Protein AF-B2RKP8-F1 (afdb_monomer_lite)

InterPro domains:
  IPR004221 Restriction endonuclease, type II, EcoRI [PF02963] (17-103)
  IPR011335 Restriction endonuclease type II-like [SSF52980] (17-103)
  IPR011336 Restriction endonuclease, type II, EcoRI/MunI [G3DSA:3.40.580.10] (2-105)

Secondary structure (DSSP, 8-state):
--HHHHHHHHHHHHHHTTGGGGTS-HHHHHHHHHHHHHHHHHHHHHHHH-TTS-EEEES-EEHHHHHHHHHHH-TTSS---SSTT-EE--TT-EEEEB-TTS-B-

Structure (mmCIF, N/CA/C/O backbone):
data_AF-B2RKP8-F1
#
_entry.id   AF-B2RKP8-F1
#
loop_
_atom_site.group_PDB
_atom_site.id
_atom_site.type_symbol
_atom_site.label_atom_id
_atom_site.label_alt_id
_atom_site.label_comp_id
_atom_site.label_asym_id
_atom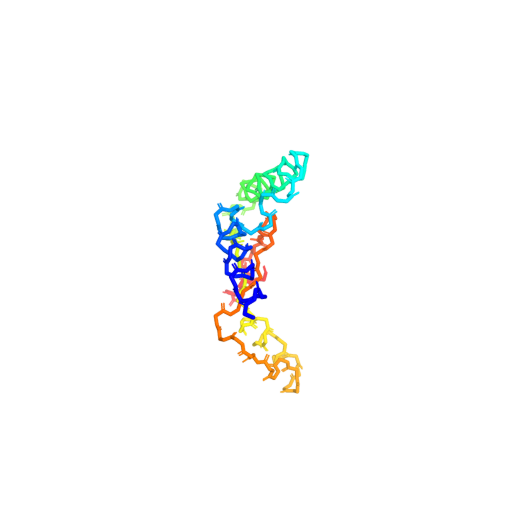_site.label_entity_id
_atom_site.label_seq_id
_atom_site.pdbx_PDB_ins_code
_atom_site.Cartn_x
_atom_site.Cartn_y
_atom_site.Cartn_z
_atom_site.occupancy
_atom_site.B_iso_or_equiv
_atom_site.auth_seq_id
_atom_site.auth_comp_id
_atom_site.auth_asym_id
_atom_site.auth_atom_id
_atom_site.pdbx_PDB_model_num
ATOM 1 N N . MET A 1 1 ? 34.522 16.599 -25.686 1.00 49.25 1 MET A N 1
ATOM 2 C CA . MET A 1 1 ? 34.584 16.379 -24.220 1.00 49.25 1 MET A CA 1
ATOM 3 C C . MET A 1 1 ? 33.518 17.151 -23.414 1.00 49.25 1 MET A C 1
ATOM 5 O O . MET A 1 1 ? 33.403 16.892 -22.227 1.00 49.25 1 MET A O 1
ATOM 9 N N . SER A 1 2 ? 32.661 18.002 -24.008 1.00 53.72 2 SER A N 1
ATOM 10 C CA . SER A 1 2 ? 31.701 18.833 -23.239 1.00 53.72 2 SER A CA 1
ATOM 11 C C . SER A 1 2 ? 30.392 18.165 -22.786 1.00 53.72 2 SER A C 1
ATOM 13 O O . SER A 1 2 ? 29.756 18.666 -21.867 1.00 53.72 2 SER A O 1
ATOM 15 N N . LYS A 1 3 ? 29.973 17.032 -23.374 1.00 55.84 3 LYS A N 1
ATOM 16 C CA . LYS A 1 3 ? 28.680 16.396 -23.029 1.00 55.84 3 LYS A CA 1
ATOM 17 C C . LYS A 1 3 ? 28.663 15.727 -21.643 1.00 55.84 3 LYS A C 1
ATOM 19 O O . LYS A 1 3 ? 27.636 15.742 -20.978 1.00 55.84 3 LYS A O 1
ATOM 24 N N . LYS A 1 4 ? 29.795 15.177 -21.180 1.00 56.81 4 LYS A N 1
ATOM 25 C CA . LYS A 1 4 ? 29.861 14.345 -19.958 1.00 56.81 4 LYS A CA 1
ATOM 26 C C . LYS A 1 4 ? 29.683 15.150 -18.660 1.00 56.81 4 LYS A C 1
ATOM 28 O O . LYS A 1 4 ? 29.045 14.676 -17.727 1.00 56.81 4 LYS A O 1
ATOM 33 N N . ASN A 1 5 ? 30.175 16.390 -18.624 1.00 61.91 5 ASN A N 1
ATOM 34 C CA . ASN A 1 5 ? 30.060 17.255 -17.443 1.00 61.91 5 ASN A CA 1
ATOM 35 C C . ASN A 1 5 ? 28.655 17.850 -17.269 1.00 61.91 5 ASN A C 1
ATOM 37 O O . ASN A 1 5 ? 28.245 18.131 -16.145 1.00 61.91 5 ASN A O 1
ATOM 41 N N . GLN A 1 6 ? 27.899 18.011 -18.359 1.00 64.19 6 GLN A N 1
ATOM 42 C CA . GLN A 1 6 ? 26.531 18.524 -18.299 1.00 64.19 6 GLN A CA 1
ATOM 43 C C . GLN A 1 6 ? 25.577 17.493 -17.685 1.00 64.19 6 GLN A C 1
ATOM 45 O O . GLN A 1 6 ? 24.803 17.839 -16.797 1.00 64.19 6 GLN A O 1
ATOM 50 N N . SER A 1 7 ? 25.689 16.223 -18.091 1.00 73.75 7 SER A N 1
ATOM 51 C CA . SER A 1 7 ? 24.881 15.125 -17.544 1.00 73.75 7 SER A CA 1
ATOM 52 C C . SER A 1 7 ? 25.116 14.919 -16.046 1.00 73.75 7 SER A C 1
ATOM 54 O O . SER A 1 7 ? 24.157 14.756 -15.295 1.00 73.75 7 SER A O 1
ATOM 56 N N . ASN A 1 8 ? 26.373 14.993 -15.593 1.00 78.38 8 ASN A N 1
ATOM 57 C CA . ASN A 1 8 ? 26.696 14.876 -14.169 1.00 78.38 8 ASN A CA 1
ATOM 58 C C . ASN A 1 8 ? 26.103 16.036 -13.359 1.00 78.38 8 ASN A C 1
ATOM 60 O O . ASN A 1 8 ? 25.482 15.794 -12.330 1.00 78.38 8 ASN A O 1
ATOM 64 N N . ARG A 1 9 ? 26.214 17.280 -13.850 1.00 79.00 9 ARG A N 1
ATOM 65 C CA . ARG A 1 9 ? 25.636 18.456 -13.180 1.00 79.00 9 ARG A CA 1
ATOM 66 C C . ARG A 1 9 ? 24.111 18.378 -13.075 1.00 79.00 9 ARG A C 1
ATOM 68 O O . ARG A 1 9 ? 23.574 18.631 -12.005 1.00 79.00 9 ARG A O 1
ATOM 75 N N . LEU A 1 10 ? 23.432 17.995 -14.159 1.00 73.56 10 LEU A N 1
ATOM 76 C CA . LEU A 1 10 ? 21.976 17.800 -14.179 1.00 73.56 10 LEU A CA 1
ATOM 77 C C . LEU A 1 10 ? 21.544 16.707 -13.194 1.00 73.56 10 LEU A C 1
ATOM 79 O O . LEU A 1 10 ? 20.610 16.905 -12.428 1.00 73.56 10 LEU A O 1
ATOM 83 N N . THR A 1 11 ? 22.268 15.587 -13.153 1.00 74.94 11 THR A N 1
ATOM 84 C CA . THR A 1 11 ? 21.971 14.484 -12.225 1.00 74.94 11 THR A CA 1
ATOM 85 C C . THR A 1 11 ? 22.137 14.910 -10.765 1.00 74.94 11 THR A C 1
ATOM 87 O O . THR A 1 11 ? 21.314 14.546 -9.928 1.00 74.94 11 THR A O 1
ATOM 90 N N . THR A 1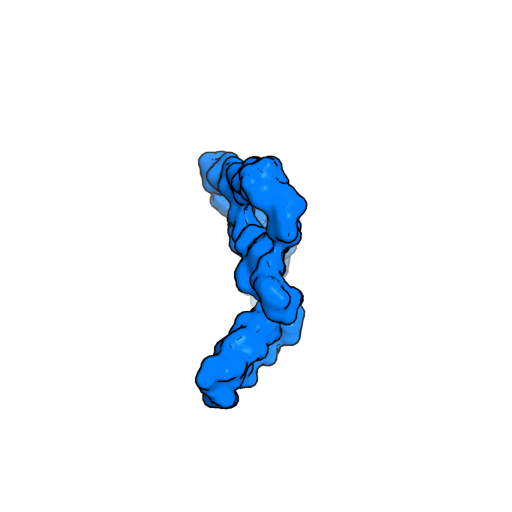 12 ? 23.174 15.690 -10.444 1.00 77.12 12 THR A N 1
ATOM 91 C CA . THR A 1 12 ? 23.378 16.226 -9.089 1.00 77.12 12 THR A CA 1
ATOM 92 C C . THR A 1 12 ? 22.259 17.191 -8.699 1.00 77.12 12 THR A C 1
ATOM 94 O O . THR A 1 12 ? 21.651 16.999 -7.651 1.00 77.12 12 THR A O 1
ATOM 97 N N . GLN A 1 13 ? 21.900 18.138 -9.573 1.00 70.62 13 GLN A N 1
ATOM 98 C CA . GLN A 1 13 ? 20.790 19.074 -9.340 1.00 70.62 13 GLN A CA 1
ATOM 99 C C . GLN A 1 13 ? 19.444 18.355 -9.166 1.00 70.62 13 GLN A C 1
ATOM 101 O O . GLN A 1 13 ? 18.619 18.737 -8.336 1.00 70.62 13 GLN A O 1
ATOM 106 N N . GLN A 1 14 ? 19.216 17.280 -9.920 1.00 66.00 14 GLN A N 1
ATOM 107 C CA . GLN A 1 14 ? 17.978 16.509 -9.835 1.00 66.00 14 GLN A CA 1
ATOM 108 C C . GLN A 1 14 ? 17.900 15.660 -8.559 1.00 66.00 14 GLN A C 1
ATOM 110 O O . GLN A 1 14 ? 16.823 15.458 -8.007 1.00 66.00 14 GLN A O 1
ATOM 115 N N . LYS A 1 15 ? 19.043 15.204 -8.036 1.00 69.81 15 LYS A N 1
ATOM 116 C CA . LYS A 1 15 ? 19.119 14.561 -6.716 1.00 69.81 15 LYS A CA 1
ATOM 117 C C . LYS A 1 15 ? 18.933 15.570 -5.579 1.00 69.81 15 LYS A C 1
ATOM 119 O O . LYS A 1 15 ? 18.215 15.269 -4.631 1.00 69.81 15 LYS A O 1
ATOM 124 N N . GLU A 1 16 ? 19.525 16.760 -5.688 1.00 67.31 16 GLU A N 1
ATOM 125 C CA . GLU A 1 16 ? 19.369 17.858 -4.717 1.00 67.31 16 GLU A CA 1
ATOM 126 C C . GLU A 1 16 ? 17.919 18.355 -4.629 1.00 67.31 16 GLU A C 1
ATOM 128 O O . GLU A 1 16 ? 17.404 18.577 -3.537 1.00 67.31 16 GLU A O 1
ATOM 133 N N . SER A 1 17 ? 17.220 18.433 -5.763 1.00 61.84 17 SER A N 1
ATOM 134 C CA . SER A 1 17 ? 15.788 18.770 -5.834 1.00 61.84 17 SER A CA 1
ATOM 135 C C . SER A 1 17 ? 14.849 17.634 -5.396 1.00 61.84 17 SER A C 1
ATOM 137 O O . SER A 1 17 ? 13.633 17.740 -5.561 1.00 61.84 17 SER A O 1
ATOM 139 N N . LYS A 1 18 ? 15.392 16.552 -4.814 1.00 61.66 18 LYS A N 1
ATOM 140 C CA . LYS A 1 18 ? 14.655 15.339 -4.415 1.00 61.66 18 LYS A CA 1
ATOM 141 C C . LYS A 1 18 ? 13.820 14.756 -5.567 1.00 61.66 18 LYS A C 1
ATOM 143 O O . LYS A 1 18 ? 12.708 14.271 -5.374 1.00 61.66 18 LYS A O 1
ATOM 148 N N . GLY A 1 19 ? 14.361 14.798 -6.782 1.00 66.06 19 GLY A N 1
ATOM 149 C CA . GLY A 1 19 ? 13.722 14.267 -7.979 1.00 66.06 19 GLY A CA 1
ATOM 150 C C . GLY A 1 19 ? 12.523 15.103 -8.419 1.00 66.06 19 GLY A C 1
ATOM 151 O O . GLY A 1 19 ? 12.658 16.269 -8.775 1.00 66.06 19 GLY A O 1
ATOM 152 N N . VAL A 1 20 ? 11.345 14.485 -8.439 1.00 57.41 20 VAL A N 1
ATOM 153 C CA . VAL A 1 20 ? 10.102 15.105 -8.924 1.00 57.41 20 VAL A CA 1
ATOM 154 C C . VAL A 1 20 ? 9.562 16.182 -7.980 1.00 57.41 20 VAL A C 1
ATOM 156 O O . VAL A 1 20 ? 8.891 17.107 -8.428 1.00 57.41 20 VAL A O 1
ATOM 159 N N . VAL A 1 21 ? 9.926 16.131 -6.694 1.00 55.66 21 VAL A N 1
ATOM 160 C CA . VAL A 1 21 ? 9.448 17.063 -5.657 1.00 55.66 21 VAL A CA 1
ATOM 161 C C . VAL A 1 21 ? 9.837 18.516 -5.962 1.00 55.66 21 VAL A C 1
ATOM 163 O O . VAL A 1 21 ? 9.091 19.439 -5.642 1.00 55.66 21 VAL A O 1
ATOM 166 N N . GLY A 1 22 ? 10.977 18.753 -6.614 1.00 54.44 22 GLY A N 1
ATOM 167 C CA . GLY A 1 22 ? 11.382 20.092 -7.058 1.00 54.44 22 GLY A CA 1
ATOM 168 C C . GLY A 1 22 ? 10.746 20.563 -8.370 1.00 54.44 22 GLY A C 1
ATOM 169 O O . GLY A 1 22 ? 10.882 21.737 -8.701 1.00 54.44 22 GLY A O 1
ATOM 170 N N . ILE A 1 23 ? 10.074 19.674 -9.109 1.00 62.50 23 ILE A N 1
ATOM 171 C CA . ILE A 1 23 ? 9.403 19.972 -10.387 1.00 62.50 23 ILE A CA 1
ATOM 172 C C . ILE A 1 23 ? 7.929 20.322 -10.152 1.00 62.50 23 ILE A C 1
ATOM 174 O O . ILE A 1 23 ? 7.365 21.143 -10.873 1.00 62.50 23 ILE A O 1
ATOM 178 N N . PHE A 1 24 ? 7.309 19.722 -9.135 1.00 63.09 24 PHE A N 1
ATOM 179 C CA . PHE A 1 24 ? 5.923 19.995 -8.785 1.00 63.09 24 PHE A CA 1
ATOM 180 C C . PHE A 1 24 ? 5.725 21.441 -8.316 1.00 63.09 24 PHE A C 1
ATOM 182 O O . PHE A 1 24 ? 6.422 21.931 -7.419 1.00 63.09 24 PHE A O 1
ATOM 189 N N . GLY A 1 25 ? 4.736 22.103 -8.922 1.00 71.69 25 GLY A N 1
ATOM 190 C CA . GLY A 1 25 ? 4.207 23.372 -8.436 1.00 71.69 25 GLY A CA 1
ATOM 191 C C . GLY A 1 25 ? 3.613 23.223 -7.035 1.00 71.69 25 GLY A C 1
ATOM 192 O O . GLY A 1 25 ? 3.328 22.118 -6.573 1.00 71.69 25 GLY A O 1
ATOM 193 N N . GLU A 1 26 ? 3.438 24.344 -6.348 1.00 71.31 26 GLU A N 1
ATOM 194 C CA . GLU A 1 26 ? 2.973 24.384 -4.957 1.00 71.31 26 GLU A CA 1
ATOM 195 C C . GLU A 1 26 ? 1.608 23.702 -4.771 1.00 71.31 26 GLU A C 1
ATOM 197 O O . GLU A 1 26 ? 1.426 22.943 -3.826 1.00 71.31 26 GLU A O 1
ATOM 202 N N . GLU A 1 27 ? 0.707 23.838 -5.747 1.00 66.62 27 GLU A N 1
ATOM 203 C CA . GLU A 1 27 ? -0.595 23.157 -5.762 1.00 66.62 27 GLU A CA 1
ATOM 204 C C . GLU A 1 27 ? -0.481 21.627 -5.772 1.00 66.62 27 GLU A C 1
ATOM 206 O O . GLU A 1 27 ? -1.213 20.952 -5.055 1.00 66.62 27 GLU A O 1
ATOM 211 N N . ALA A 1 28 ? 0.459 21.062 -6.535 1.00 65.69 28 ALA A N 1
ATOM 212 C CA . ALA A 1 28 ? 0.644 19.612 -6.595 1.00 65.69 28 ALA A CA 1
ATOM 213 C C . ALA A 1 28 ? 1.250 19.058 -5.297 1.00 65.69 28 ALA A C 1
ATOM 215 O O . ALA A 1 28 ? 0.915 17.951 -4.890 1.00 65.69 28 ALA A O 1
ATOM 216 N N . LYS A 1 29 ? 2.087 19.846 -4.609 1.00 65.31 29 LYS A N 1
ATOM 217 C CA . LYS A 1 29 ? 2.601 19.497 -3.274 1.00 65.31 29 LYS A CA 1
ATOM 218 C C . LYS A 1 29 ? 1.505 19.534 -2.216 1.00 65.31 29 LYS A C 1
ATOM 220 O O . LYS A 1 29 ? 1.459 18.659 -1.361 1.00 65.31 29 LYS A O 1
ATOM 225 N N . ILE A 1 30 ? 0.627 20.535 -2.281 1.00 67.00 30 ILE A N 1
ATOM 226 C CA . ILE A 1 30 ? -0.536 20.624 -1.394 1.00 67.00 30 ILE A CA 1
ATOM 227 C C . ILE A 1 30 ? -1.462 19.435 -1.646 1.00 67.00 30 ILE A C 1
ATOM 229 O O . ILE A 1 30 ? -1.869 18.789 -0.690 1.00 67.00 30 ILE A O 1
ATOM 233 N N . HIS A 1 31 ? -1.738 19.097 -2.909 1.00 67.12 31 HIS A N 1
ATOM 234 C CA . HIS A 1 31 ? -2.545 17.928 -3.250 1.00 67.12 31 HIS A CA 1
ATOM 235 C C . HIS A 1 31 ? -1.950 16.636 -2.660 1.00 67.12 31 HIS A C 1
ATOM 237 O O . HIS A 1 31 ? -2.657 15.915 -1.961 1.00 67.12 31 HIS A O 1
ATOM 243 N N . ASP A 1 32 ? -0.652 16.390 -2.859 1.00 61.16 32 ASP A N 1
ATOM 244 C CA . ASP A 1 32 ? 0.072 15.233 -2.303 1.00 61.16 32 ASP A CA 1
ATOM 245 C C . ASP A 1 32 ? -0.063 15.141 -0.769 1.00 61.16 32 ASP A C 1
ATOM 247 O O . ASP A 1 32 ? -0.451 14.104 -0.232 1.00 61.16 32 ASP A O 1
ATOM 251 N N . MET A 1 33 ? 0.131 16.261 -0.059 1.00 66.19 33 MET A N 1
ATOM 252 C CA . MET A 1 33 ? -0.061 16.324 1.397 1.00 66.19 33 MET A CA 1
ATOM 253 C C . MET A 1 33 ? -1.515 16.064 1.808 1.00 66.19 33 MET A C 1
ATOM 255 O O . MET A 1 33 ? -1.768 15.279 2.721 1.00 66.19 33 MET A O 1
ATOM 259 N N . THR A 1 34 ? -2.478 16.688 1.123 1.00 73.88 34 THR A N 1
ATOM 260 C CA . THR A 1 34 ? -3.897 16.571 1.485 1.00 73.88 34 THR A CA 1
ATOM 261 C C . THR A 1 34 ? -4.431 15.157 1.300 1.00 73.88 34 THR A C 1
ATOM 263 O O . THR A 1 34 ? -5.212 14.695 2.126 1.00 73.88 34 THR A O 1
ATOM 266 N N . VAL A 1 35 ? -4.007 14.436 0.259 1.00 77.62 35 VAL A N 1
ATOM 267 C CA . VAL A 1 35 ? -4.509 13.078 0.010 1.00 77.62 35 VAL A CA 1
ATOM 268 C C . VAL A 1 35 ? -3.960 12.091 1.045 1.00 77.62 35 VAL A C 1
ATOM 270 O O . VAL A 1 35 ? -4.725 11.273 1.551 1.00 77.62 35 VAL A O 1
ATOM 273 N N . GLY A 1 36 ? -2.683 12.195 1.429 1.00 76.88 36 GLY A N 1
ATOM 274 C CA . GLY A 1 36 ? -2.119 11.361 2.497 1.00 76.88 36 GLY A CA 1
ATOM 275 C C . GLY A 1 36 ? -2.784 11.599 3.859 1.00 76.88 36 GLY A C 1
ATOM 276 O O . GLY A 1 36 ? -3.116 10.644 4.566 1.00 76.88 36 GLY A O 1
ATOM 277 N N . GLU A 1 37 ? -3.041 12.861 4.217 1.00 80.12 37 GLU A N 1
ATOM 278 C CA . GLU A 1 37 ? -3.751 13.219 5.455 1.00 80.12 37 GLU A CA 1
ATOM 279 C C . GLU A 1 37 ? -5.197 12.698 5.466 1.00 80.12 37 GLU A C 1
ATOM 281 O O . GLU A 1 37 ? -5.659 12.168 6.479 1.00 80.12 37 GLU A O 1
ATOM 286 N N . VAL A 1 38 ? -5.897 12.780 4.330 1.00 83.69 38 VAL A N 1
ATOM 287 C CA . VAL A 1 38 ? -7.258 12.241 4.186 1.00 83.69 38 VAL A CA 1
ATOM 288 C C . VAL A 1 38 ? -7.273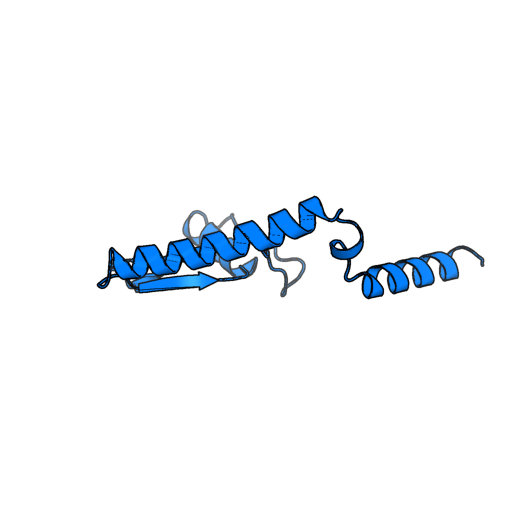 10.721 4.348 1.00 83.69 38 VAL A C 1
ATOM 290 O O . VAL A 1 38 ? -8.166 10.198 5.016 1.00 83.69 38 VAL A O 1
ATOM 293 N N . SER A 1 39 ? -6.284 10.005 3.808 1.00 84.31 39 SER A N 1
ATOM 294 C CA . SER A 1 39 ? -6.167 8.556 4.004 1.00 84.31 39 SER A CA 1
ATOM 295 C C . SER A 1 39 ? -5.964 8.178 5.470 1.00 84.31 39 SER A C 1
ATOM 297 O O . SER A 1 39 ? -6.579 7.224 5.945 1.00 84.31 39 SER A O 1
ATOM 299 N N . HIS A 1 40 ? -5.154 8.935 6.216 1.00 85.81 40 HIS A N 1
ATOM 300 C CA . HIS A 1 40 ? -4.994 8.719 7.656 1.00 85.81 40 HIS A CA 1
ATOM 301 C C . HIS A 1 40 ? -6.302 8.941 8.421 1.00 85.81 40 HIS A C 1
ATOM 303 O O . HIS A 1 40 ? -6.695 8.087 9.216 1.00 85.81 40 HIS A O 1
ATOM 309 N N . LEU A 1 41 ? -7.011 10.032 8.125 1.00 87.00 41 LEU A N 1
ATOM 310 C CA . LEU A 1 41 ? -8.302 10.324 8.746 1.00 87.00 41 LEU A CA 1
ATOM 311 C C . LEU A 1 41 ? -9.351 9.246 8.425 1.00 87.00 41 LEU A C 1
ATOM 313 O O . LEU A 1 41 ? -10.157 8.887 9.282 1.00 87.00 41 LEU A O 1
ATOM 317 N N . ALA A 1 42 ? -9.331 8.704 7.205 1.00 87.69 42 ALA A N 1
ATOM 318 C CA . ALA A 1 42 ? -10.207 7.605 6.817 1.00 87.69 42 ALA A CA 1
ATOM 319 C C . ALA A 1 42 ? -9.941 6.344 7.655 1.00 87.69 42 ALA A C 1
ATOM 321 O O . ALA A 1 42 ? -10.893 5.724 8.122 1.00 87.69 42 ALA A O 1
ATOM 322 N N . VAL A 1 43 ? -8.673 5.992 7.906 1.00 89.75 43 VAL A N 1
ATOM 323 C CA . VAL A 1 43 ? -8.316 4.850 8.770 1.00 89.75 43 VAL A CA 1
ATOM 324 C C . VAL A 1 43 ? -8.814 5.055 10.197 1.00 89.75 43 VAL A C 1
ATOM 326 O O . VAL A 1 43 ? -9.398 4.136 10.765 1.00 89.75 43 VAL A O 1
ATOM 329 N N . GLU A 1 44 ? -8.624 6.247 10.765 1.00 89.06 44 GLU A N 1
ATOM 330 C CA . GLU A 1 44 ? -9.111 6.561 12.114 1.00 89.06 44 GLU A CA 1
ATOM 331 C C . GLU A 1 44 ? -10.634 6.405 12.202 1.00 89.06 44 GLU A C 1
ATOM 333 O O . GLU A 1 44 ? -11.143 5.747 13.109 1.00 89.06 44 GLU A O 1
ATOM 338 N N . LYS A 1 45 ? -11.369 6.929 11.213 1.00 90.56 45 LYS A N 1
ATOM 339 C CA . LYS A 1 45 ? -12.830 6.792 11.158 1.00 90.56 45 LYS A CA 1
ATOM 340 C C . LYS A 1 45 ? -13.282 5.344 11.002 1.00 90.56 45 LYS A C 1
ATOM 342 O O . LYS A 1 45 ? -14.221 4.930 11.674 1.00 90.56 45 LYS A O 1
ATOM 347 N N . LEU A 1 46 ? -12.595 4.560 10.178 1.00 90.38 46 LEU A N 1
ATOM 348 C CA . LEU A 1 46 ? -12.888 3.137 10.008 1.00 90.38 46 LEU A CA 1
ATOM 349 C C . LEU A 1 46 ? -12.643 2.339 11.297 1.00 90.38 46 LEU A C 1
ATOM 351 O O . LEU A 1 46 ? -13.434 1.458 11.624 1.00 90.38 46 LEU A O 1
ATOM 355 N N . GLN A 1 47 ? -11.600 2.669 12.061 1.00 90.81 47 GLN A N 1
ATOM 356 C CA . GLN A 1 47 ? -11.327 2.046 13.361 1.00 90.81 47 GLN A CA 1
ATOM 357 C C . GLN A 1 47 ? -12.371 2.420 14.424 1.00 90.81 47 GLN A C 1
ATOM 359 O O . GLN A 1 47 ? -12.719 1.584 15.258 1.00 90.81 47 GLN A O 1
ATOM 364 N N . GLU A 1 48 ? -12.888 3.652 14.392 1.00 91.75 48 GLU A N 1
ATOM 365 C CA . GLU A 1 48 ? -13.994 4.082 15.259 1.00 91.75 48 GLU A CA 1
ATOM 366 C C . GLU A 1 48 ? -15.307 3.358 14.917 1.00 91.75 48 GLU A C 1
ATOM 368 O O . GLU A 1 48 ? -16.019 2.916 15.821 1.00 91.75 48 GLU A O 1
ATOM 373 N N . GLU A 1 49 ? -15.632 3.230 13.627 1.00 94.44 49 GLU A N 1
ATOM 374 C CA . GLU A 1 49 ? -16.877 2.603 13.164 1.00 94.44 49 GLU A CA 1
ATOM 375 C C . GLU A 1 49 ? -16.853 1.072 13.277 1.00 94.44 49 GLU A C 1
ATOM 377 O O . GLU A 1 49 ? -17.876 0.456 13.591 1.00 94.44 49 GLU A O 1
ATOM 382 N N . PHE A 1 50 ? -15.689 0.452 13.071 1.00 92.38 50 PHE A N 1
ATOM 383 C CA . PHE A 1 50 ? -15.516 -1.000 13.062 1.00 92.38 50 PHE A CA 1
ATOM 384 C C . PHE A 1 50 ? -14.401 -1.443 14.025 1.00 92.38 50 PHE A C 1
ATOM 386 O O . PHE A 1 50 ? -13.373 -1.963 13.590 1.00 92.38 50 PHE A O 1
ATOM 393 N N . PRO A 1 51 ? -14.606 -1.331 15.351 1.00 90.12 51 PRO A N 1
ATOM 394 C CA . PRO A 1 51 ? -13.565 -1.595 16.353 1.00 90.12 51 PRO A CA 1
ATOM 395 C C . PRO A 1 51 ? -13.123 -3.065 16.439 1.00 90.12 51 PRO A C 1
ATOM 397 O O . PRO A 1 51 ? -12.147 -3.381 17.113 1.00 90.12 51 PRO A O 1
ATOM 400 N N . LEU A 1 52 ? -13.863 -3.977 15.801 1.00 89.81 52 LEU A N 1
ATOM 401 C CA . LEU A 1 52 ? -13.543 -5.405 15.736 1.00 89.81 52 LEU A CA 1
ATOM 402 C C . LEU A 1 52 ? -12.656 -5.757 14.530 1.00 89.81 52 LEU A C 1
ATOM 404 O O . LEU A 1 52 ? -12.146 -6.874 14.478 1.00 89.81 52 LEU A O 1
ATOM 408 N N . LEU A 1 53 ? -12.489 -4.838 13.572 1.00 88.94 53 LEU A N 1
ATOM 409 C CA . LEU A 1 53 ? -11.669 -5.034 12.379 1.00 88.94 53 LEU A CA 1
ATOM 410 C C . LEU A 1 53 ? -10.289 -4.395 12.564 1.00 88.94 53 LEU A C 1
ATOM 412 O O . LEU A 1 53 ? -10.142 -3.322 13.149 1.00 88.94 53 LEU A O 1
ATOM 416 N N . GLU A 1 54 ? -9.260 -5.055 12.037 1.00 88.62 54 GLU A N 1
ATOM 417 C CA . GLU A 1 54 ? -7.887 -4.553 12.069 1.00 88.62 54 GLU A CA 1
ATOM 418 C C . GLU A 1 54 ? -7.577 -3.828 10.754 1.00 88.62 54 GLU A C 1
ATOM 420 O O . GLU A 1 54 ? -7.425 -4.461 9.709 1.00 88.62 54 GLU A O 1
ATOM 425 N N . PHE A 1 55 ? -7.462 -2.499 10.816 1.00 89.81 55 PHE A N 1
ATOM 426 C CA . PHE A 1 55 ? -7.047 -1.667 9.684 1.00 89.81 55 PHE A CA 1
ATOM 427 C C . PHE A 1 55 ? -5.559 -1.336 9.750 1.00 89.81 55 PHE A C 1
ATOM 429 O O . PHE A 1 55 ? -5.015 -1.053 10.824 1.00 89.81 55 PHE A O 1
ATOM 436 N N . ARG A 1 56 ? -4.907 -1.296 8.587 1.00 88.75 56 ARG A N 1
ATOM 437 C CA . ARG A 1 56 ? -3.496 -0.939 8.445 1.00 88.75 56 ARG A CA 1
ATOM 438 C C . ARG A 1 56 ? -3.299 0.070 7.324 1.00 88.75 56 ARG A C 1
ATOM 440 O O . ARG A 1 56 ? -3.859 -0.065 6.247 1.00 88.75 56 ARG A O 1
ATOM 447 N N . TYR A 1 57 ? -2.419 1.036 7.562 1.00 89.25 57 TYR A N 1
ATOM 448 C CA . TYR A 1 57 ? -1.930 1.944 6.531 1.00 89.25 57 TYR A CA 1
ATOM 449 C C . TYR A 1 57 ? -0.524 1.546 6.062 1.00 89.25 57 TYR A C 1
ATOM 451 O O . TYR A 1 57 ? 0.367 1.284 6.881 1.00 89.25 57 TYR A O 1
ATOM 459 N N . LYS A 1 58 ? -0.306 1.527 4.747 1.00 89.00 58 LYS A N 1
ATOM 460 C CA . LYS A 1 58 ? 0.995 1.321 4.097 1.00 89.00 58 LYS A CA 1
ATOM 461 C C . LYS A 1 58 ? 1.310 2.504 3.195 1.00 89.00 58 LYS A C 1
ATOM 463 O O . LYS A 1 58 ? 0.494 2.940 2.398 1.00 89.00 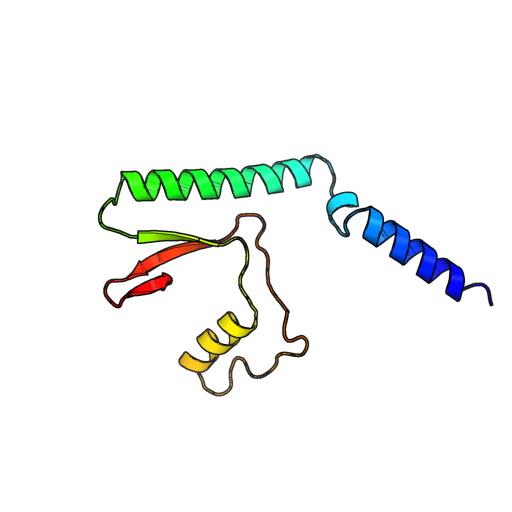58 LYS A O 1
ATOM 468 N N . THR A 1 59 ? 2.547 2.979 3.266 1.00 86.81 59 THR A N 1
ATOM 469 C CA . THR A 1 59 ? 3.046 4.057 2.397 1.00 86.81 59 THR A CA 1
ATOM 470 C C . THR A 1 59 ? 3.579 3.544 1.065 1.00 86.81 59 THR A C 1
ATOM 472 O O . THR A 1 59 ? 3.805 4.318 0.143 1.00 86.81 59 THR A O 1
ATOM 475 N N . SER A 1 60 ? 3.839 2.242 0.950 1.00 89.06 60 SER A N 1
ATOM 476 C CA . SER A 1 60 ? 4.401 1.660 -0.262 1.00 89.06 60 SER A CA 1
ATOM 477 C C . SER A 1 60 ? 4.049 0.188 -0.392 1.00 89.06 60 SER A C 1
ATOM 479 O O . SER A 1 60 ? 3.831 -0.500 0.609 1.00 89.06 60 SER A O 1
ATOM 481 N N . ILE A 1 61 ? 4.062 -0.283 -1.633 1.00 91.38 61 ILE A N 1
ATOM 482 C CA . ILE A 1 61 ? 3.913 -1.687 -1.995 1.00 91.38 61 ILE A CA 1
ATOM 483 C C . ILE A 1 61 ? 5.108 -2.116 -2.844 1.00 91.38 61 ILE A C 1
ATOM 485 O O . ILE A 1 61 ? 5.559 -1.391 -3.740 1.00 91.38 61 ILE A O 1
ATOM 489 N N . LYS A 1 62 ? 5.675 -3.286 -2.549 1.00 91.31 62 LYS A N 1
ATOM 490 C CA . LYS A 1 62 ? 6.789 -3.823 -3.341 1.00 91.31 62 LYS A CA 1
ATOM 491 C C . LYS A 1 62 ? 6.251 -4.448 -4.623 1.00 91.31 62 LYS A C 1
ATOM 493 O O . LYS A 1 62 ? 5.213 -5.098 -4.612 1.00 91.31 62 LYS A O 1
ATOM 498 N N . LYS A 1 63 ? 6.989 -4.335 -5.731 1.00 90.50 63 LYS A N 1
ATOM 499 C CA . LYS A 1 63 ? 6.607 -5.044 -6.966 1.00 90.50 63 LYS A CA 1
ATOM 500 C C . LYS A 1 63 ? 6.633 -6.563 -6.812 1.00 90.50 63 LYS A C 1
ATOM 502 O O . LYS A 1 63 ? 5.910 -7.250 -7.520 1.00 90.50 63 LYS A O 1
ATOM 507 N N . GLU A 1 64 ? 7.454 -7.074 -5.900 1.00 89.94 64 GLU A N 1
ATOM 508 C CA . GLU A 1 64 ? 7.474 -8.491 -5.534 1.00 89.94 64 GLU A CA 1
ATOM 509 C C . GLU A 1 64 ? 6.111 -8.957 -5.006 1.00 89.94 64 GLU A C 1
ATOM 511 O O . GLU A 1 64 ? 5.567 -9.922 -5.524 1.00 89.94 64 GLU A O 1
ATOM 516 N N . GLU A 1 65 ? 5.510 -8.198 -4.087 1.00 89.25 65 GLU A N 1
ATOM 517 C CA . GLU A 1 65 ? 4.181 -8.469 -3.518 1.00 89.25 65 GLU A CA 1
ATOM 518 C C . GLU A 1 65 ? 3.092 -8.492 -4.603 1.00 89.25 65 GLU A C 1
ATOM 520 O O . GLU A 1 65 ? 2.264 -9.400 -4.649 1.00 89.25 65 GLU A O 1
ATOM 525 N N . ILE A 1 66 ? 3.149 -7.550 -5.551 1.00 90.06 66 ILE A N 1
ATOM 526 C CA . ILE A 1 66 ? 2.236 -7.513 -6.705 1.00 90.06 66 ILE A CA 1
ATOM 527 C C . ILE A 1 66 ? 2.425 -8.754 -7.586 1.00 90.06 66 ILE A C 1
ATOM 529 O O . ILE A 1 66 ? 1.455 -9.381 -8.005 1.00 90.06 66 ILE A O 1
ATOM 533 N N . ASN A 1 67 ? 3.672 -9.125 -7.876 1.00 90.44 67 ASN A N 1
ATOM 534 C CA . ASN A 1 67 ? 3.972 -10.294 -8.698 1.00 90.44 67 ASN A CA 1
ATOM 535 C C . ASN A 1 67 ? 3.519 -11.598 -8.025 1.00 90.44 67 ASN A C 1
ATOM 537 O O . ASN A 1 67 ? 3.021 -12.487 -8.712 1.00 90.44 67 ASN A O 1
ATOM 541 N N . GLU A 1 68 ? 3.662 -11.720 -6.705 1.00 90.88 68 GLU A N 1
ATOM 542 C CA . GLU A 1 68 ? 3.141 -12.859 -5.943 1.00 90.88 68 GLU A CA 1
ATOM 543 C C . GLU A 1 68 ? 1.613 -12.919 -5.985 1.00 90.88 68 GLU A C 1
ATOM 545 O O . GLU A 1 68 ? 1.058 -13.992 -6.225 1.00 90.88 68 GLU A O 1
ATOM 550 N N . ALA A 1 69 ? 0.928 -11.783 -5.821 1.00 90.62 69 ALA A N 1
ATOM 551 C CA . ALA A 1 69 ? -0.526 -11.710 -5.950 1.00 90.62 69 ALA A CA 1
ATOM 552 C C . ALA A 1 69 ? -0.997 -12.128 -7.355 1.00 90.62 69 ALA A C 1
ATOM 554 O O . ALA A 1 69 ? -1.927 -12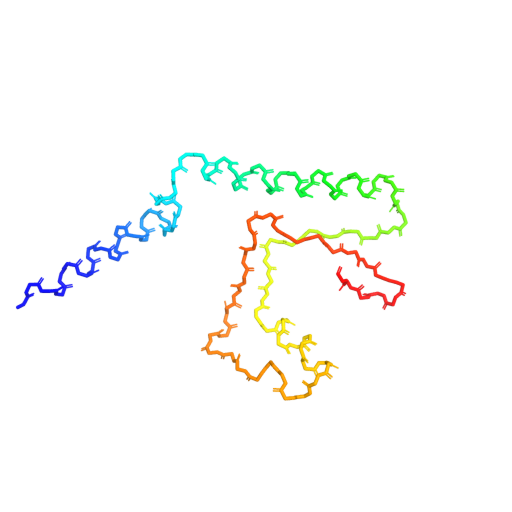.921 -7.487 1.00 90.62 69 ALA A O 1
ATOM 555 N N . LEU A 1 70 ? -0.304 -11.679 -8.405 1.00 91.12 70 LEU A N 1
ATOM 556 C CA . LEU A 1 70 ? -0.593 -12.068 -9.787 1.00 91.12 70 LEU A CA 1
ATOM 557 C C . LEU A 1 70 ? -0.391 -13.572 -10.033 1.00 91.12 70 LEU A C 1
ATOM 559 O O . LEU A 1 70 ? -1.223 -14.196 -10.689 1.00 91.12 70 LEU A O 1
ATOM 563 N N . LYS A 1 71 ? 0.663 -14.171 -9.465 1.00 92.31 71 LYS A N 1
ATOM 564 C CA . LYS A 1 71 ? 0.942 -15.614 -9.588 1.00 92.31 71 LYS A CA 1
ATOM 565 C C . LYS A 1 71 ? -0.108 -16.503 -8.931 1.00 92.31 71 LYS A C 1
ATOM 567 O O . LYS A 1 71 ? -0.284 -17.640 -9.360 1.00 92.31 71 LYS A O 1
ATOM 572 N N . LYS A 1 72 ? -0.792 -16.011 -7.890 1.00 91.00 72 LYS A N 1
ATOM 573 C CA . LYS A 1 72 ? -1.914 -16.732 -7.264 1.00 91.00 72 LYS A CA 1
ATOM 574 C C . LYS A 1 72 ? -3.109 -16.864 -8.213 1.00 91.00 72 LYS A C 1
ATOM 576 O O . LYS A 1 72 ? -3.866 -17.819 -8.079 1.00 91.00 72 LYS A O 1
ATOM 581 N N . ILE A 1 73 ? -3.272 -15.920 -9.143 1.00 91.44 73 ILE A N 1
ATOM 582 C CA . ILE A 1 73 ? -4.332 -15.941 -10.159 1.00 91.44 73 ILE A CA 1
ATOM 583 C C . ILE A 1 73 ? -3.912 -16.836 -11.325 1.00 91.44 73 ILE A C 1
ATOM 585 O O . ILE A 1 73 ? -4.659 -17.730 -11.713 1.00 91.44 73 ILE A O 1
ATOM 589 N N . ASP A 1 74 ? -2.715 -16.601 -11.865 1.00 91.00 74 ASP A N 1
ATOM 590 C CA . ASP A 1 74 ? -2.174 -17.360 -12.989 1.00 91.00 74 ASP A CA 1
ATOM 591 C C . ASP A 1 74 ? -0.640 -17.494 -12.868 1.00 91.00 74 ASP A C 1
ATOM 593 O O . ASP A 1 74 ? 0.052 -16.474 -12.756 1.00 91.00 74 ASP A O 1
ATOM 597 N N . PRO A 1 75 ? -0.081 -18.723 -12.920 1.00 91.25 75 PRO A N 1
ATOM 598 C CA . PRO A 1 75 ? 1.359 -18.959 -12.836 1.00 91.25 75 PRO A CA 1
ATOM 599 C C . PRO A 1 75 ? 2.206 -18.263 -13.905 1.00 91.25 75 PRO A C 1
ATOM 601 O O . PRO A 1 75 ? 3.413 -18.150 -13.694 1.00 91.25 75 PRO A O 1
ATOM 604 N N . GLU A 1 76 ? 1.626 -17.825 -15.027 1.00 92.44 76 GLU A N 1
ATOM 605 C CA . GLU A 1 76 ? 2.304 -17.087 -16.100 1.00 92.44 76 GLU A CA 1
ATOM 606 C C . GLU A 1 76 ? 2.340 -15.568 -15.864 1.00 92.44 76 GLU A C 1
ATOM 608 O O . GLU A 1 76 ? 3.106 -14.860 -16.522 1.00 92.44 76 GLU A O 1
ATOM 613 N N . LEU A 1 77 ? 1.590 -15.034 -14.893 1.00 88.88 77 LEU A N 1
ATOM 614 C CA . LEU A 1 77 ? 1.631 -13.612 -14.536 1.00 88.88 77 LEU A CA 1
ATOM 615 C C . LEU A 1 77 ? 2.744 -13.316 -13.510 1.00 88.88 77 LEU A C 1
ATOM 617 O O . LEU A 1 77 ? 3.247 -14.203 -12.828 1.00 88.88 77 LEU A O 1
ATOM 621 N N . GLY A 1 78 ? 3.195 -12.057 -13.423 1.00 84.62 78 GLY A N 1
ATOM 622 C CA . GLY A 1 78 ? 4.186 -11.632 -12.416 1.00 84.62 78 GLY A CA 1
ATOM 623 C C . GLY A 1 78 ? 5.605 -12.209 -12.587 1.00 84.62 78 GLY A C 1
ATOM 624 O O . GLY A 1 78 ? 6.322 -12.405 -11.605 1.00 84.62 78 GLY A O 1
ATOM 625 N N . GLN A 1 79 ? 6.028 -12.512 -13.819 1.00 83.38 79 GLN A N 1
ATOM 626 C CA . GLN A 1 79 ? 7.299 -13.212 -14.091 1.00 83.38 79 GLN A CA 1
ATOM 627 C C . GLN A 1 79 ? 8.547 -12.348 -13.922 1.00 83.38 79 GLN A C 1
ATOM 629 O O . GLN A 1 79 ? 9.614 -12.840 -13.561 1.00 83.38 79 GLN A O 1
ATOM 634 N N . THR A 1 80 ? 8.438 -11.056 -14.223 1.00 82.69 80 THR A N 1
ATOM 635 C CA . THR A 1 80 ? 9.612 -10.196 -14.370 1.00 82.69 80 THR A CA 1
ATOM 636 C C . THR A 1 80 ? 9.769 -9.248 -13.194 1.00 82.69 80 THR A C 1
ATOM 638 O O . THR A 1 80 ? 8.871 -8.460 -12.889 1.00 82.69 80 THR A O 1
ATOM 641 N N . LEU A 1 81 ? 10.965 -9.246 -12.609 1.00 82.44 81 LEU A N 1
ATOM 642 C CA . LEU A 1 81 ? 11.417 -8.238 -11.659 1.00 82.44 81 LEU A CA 1
ATOM 643 C C . LEU A 1 81 ? 12.842 -7.812 -12.035 1.00 82.44 81 LEU A C 1
ATOM 645 O O . LEU A 1 81 ? 13.818 -8.451 -11.662 1.00 82.44 81 LEU A O 1
ATOM 649 N N . PHE A 1 82 ? 12.965 -6.738 -12.819 1.00 82.62 82 PHE A N 1
ATOM 650 C CA . PHE A 1 82 ? 14.269 -6.249 -13.298 1.00 82.62 82 PHE A CA 1
ATOM 651 C C . PHE A 1 82 ? 15.088 -5.554 -12.204 1.00 82.62 82 PHE A C 1
ATOM 653 O O . PHE A 1 82 ? 16.315 -5.548 -12.247 1.00 82.62 82 PHE A O 1
ATOM 660 N N . VAL A 1 83 ? 14.404 -4.955 -11.228 1.00 85.31 83 VAL A N 1
ATOM 661 C CA . VAL A 1 83 ? 15.012 -4.286 -10.076 1.00 85.31 83 VAL A CA 1
ATOM 662 C C . VAL A 1 83 ? 14.409 -4.903 -8.812 1.00 85.31 83 VAL A C 1
ATOM 664 O O . VAL A 1 83 ? 13.220 -4.682 -8.568 1.00 85.31 83 VAL A O 1
ATOM 667 N N . PRO A 1 84 ? 15.190 -5.646 -8.003 1.00 81.25 84 PRO A N 1
ATOM 668 C CA . PRO A 1 84 ? 14.672 -6.366 -6.835 1.00 81.25 84 PRO A CA 1
ATOM 669 C C . PRO A 1 84 ? 13.988 -5.457 -5.809 1.00 81.25 84 PRO A C 1
ATOM 671 O O . PRO A 1 84 ? 12.918 -5.765 -5.307 1.00 81.25 84 PRO A O 1
ATOM 674 N N . ASN A 1 85 ? 14.556 -4.273 -5.570 1.00 84.00 85 ASN A N 1
ATOM 675 C CA . ASN A 1 85 ? 14.042 -3.313 -4.589 1.00 84.00 85 ASN A CA 1
ATOM 676 C C . ASN A 1 85 ? 13.025 -2.330 -5.189 1.00 84.00 85 ASN A C 1
ATOM 678 O O . ASN A 1 85 ? 12.903 -1.204 -4.710 1.00 84.00 85 ASN A O 1
ATOM 682 N N . SER A 1 86 ? 12.350 -2.701 -6.280 1.00 86.31 86 SER A N 1
ATOM 683 C CA . SER A 1 86 ? 11.355 -1.819 -6.887 1.00 86.31 86 SER A CA 1
ATOM 684 C C . SER A 1 86 ? 10.065 -1.797 -6.070 1.00 86.31 86 SER A C 1
ATOM 686 O O . SER A 1 86 ? 9.505 -2.833 -5.708 1.00 86.31 86 SER A O 1
ATOM 688 N N . SER A 1 87 ? 9.585 -0.591 -5.800 1.00 88.50 87 SER A N 1
ATOM 689 C CA . SER A 1 87 ? 8.343 -0.336 -5.083 1.00 88.50 87 SER A CA 1
ATOM 690 C C . SER A 1 87 ? 7.526 0.737 -5.789 1.00 88.50 87 SER A C 1
ATOM 692 O O . SER A 1 87 ? 8.036 1.494 -6.620 1.00 88.50 87 SER A O 1
ATOM 694 N N . ILE A 1 88 ? 6.239 0.758 -5.472 1.00 88.00 88 ILE A N 1
ATOM 695 C CA . ILE A 1 88 ? 5.301 1.811 -5.838 1.00 88.00 88 ILE A CA 1
ATOM 696 C C . ILE A 1 88 ? 4.921 2.510 -4.535 1.00 88.00 88 ILE A C 1
ATOM 698 O O . ILE A 1 88 ? 4.640 1.851 -3.534 1.00 88.00 88 ILE A O 1
ATOM 702 N N . ILE A 1 89 ? 4.967 3.837 -4.545 1.00 86.94 89 ILE A N 1
ATOM 703 C CA . ILE A 1 89 ? 4.626 4.700 -3.413 1.00 86.94 89 ILE A CA 1
ATOM 704 C C . ILE A 1 89 ? 3.445 5.540 -3.895 1.00 86.94 89 ILE A C 1
ATOM 706 O O . ILE A 1 89 ? 3.676 6.491 -4.638 1.00 86.94 89 ILE A O 1
ATOM 710 N N . PRO A 1 90 ? 2.197 5.136 -3.603 1.00 84.50 90 PRO A N 1
ATOM 711 C CA . PRO A 1 90 ? 1.039 5.961 -3.906 1.00 84.50 90 PRO A CA 1
ATOM 712 C C . PRO A 1 90 ? 1.044 7.202 -3.015 1.00 84.50 90 PRO A C 1
ATOM 714 O O . PRO A 1 90 ? 1.277 7.090 -1.813 1.00 84.50 90 PRO A O 1
ATOM 717 N N . ASP A 1 91 ? 0.730 8.350 -3.600 1.00 78.31 91 ASP A N 1
ATOM 718 C CA . ASP A 1 91 ? 0.672 9.656 -2.930 1.00 78.31 91 ASP A CA 1
ATOM 719 C C . ASP A 1 91 ? -0.234 9.626 -1.678 1.00 78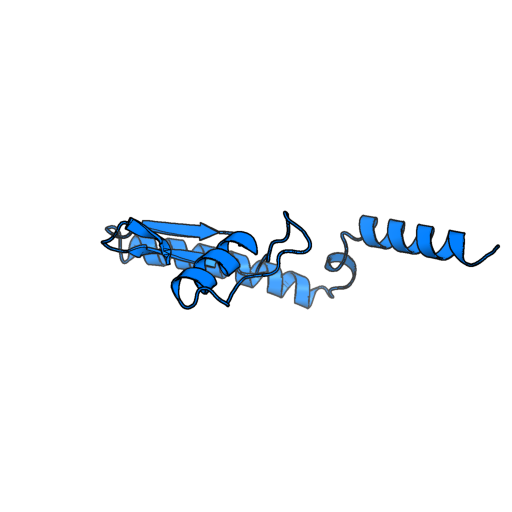.31 91 ASP A C 1
ATOM 721 O O . ASP A 1 91 ? 0.116 10.124 -0.613 1.00 78.31 91 ASP A O 1
ATOM 725 N N . GLY A 1 92 ? -1.376 8.935 -1.774 1.00 80.75 92 GLY A N 1
ATOM 726 C CA . GLY A 1 92 ? -2.321 8.733 -0.670 1.00 80.75 92 GLY A CA 1
ATOM 727 C C . GLY A 1 92 ? -2.065 7.511 0.212 1.00 80.75 92 GLY A C 1
ATOM 728 O O . GLY A 1 92 ? -2.886 7.217 1.076 1.00 80.75 92 GLY A O 1
ATOM 729 N N . GLY A 1 93 ? -0.995 6.756 -0.032 1.00 87.06 93 GLY A N 1
ATOM 730 C CA . GLY A 1 93 ? -0.777 5.447 0.579 1.00 87.06 93 GLY A CA 1
ATOM 731 C C . GLY A 1 93 ? -1.868 4.422 0.251 1.00 87.06 93 GLY A C 1
ATOM 732 O O . GLY A 1 93 ? -2.595 4.536 -0.735 1.00 87.06 93 GLY A O 1
ATOM 733 N N . ILE A 1 94 ? -1.921 3.367 1.057 1.00 89.00 94 ILE A N 1
ATOM 734 C CA . ILE A 1 94 ? -2.799 2.208 0.887 1.00 89.00 94 ILE A CA 1
ATOM 735 C C . ILE A 1 94 ? -3.399 1.883 2.251 1.00 89.00 94 ILE A C 1
ATOM 737 O O . ILE A 1 94 ? -2.669 1.804 3.242 1.00 89.00 94 ILE A O 1
ATOM 741 N N . VAL A 1 95 ? -4.713 1.693 2.292 1.00 89.44 95 VAL A N 1
ATOM 742 C CA . VAL A 1 95 ? -5.440 1.235 3.477 1.00 89.44 95 VAL A CA 1
ATOM 743 C C . VAL A 1 95 ? -5.868 -0.203 3.238 1.00 89.44 95 VAL A C 1
ATOM 745 O O . VAL A 1 95 ? -6.539 -0.470 2.249 1.00 89.44 95 VAL A O 1
ATOM 748 N N . GLU A 1 96 ? -5.473 -1.094 4.141 1.00 89.31 96 GLU A N 1
ATOM 749 C CA . GLU A 1 96 ? -5.797 -2.521 4.112 1.00 89.31 96 GLU A CA 1
ATOM 750 C C . GLU A 1 96 ? -6.649 -2.873 5.332 1.00 89.31 96 GLU A C 1
ATOM 752 O O . GLU A 1 96 ? -6.471 -2.299 6.418 1.00 89.31 96 GLU A O 1
ATOM 757 N N . VAL A 1 97 ? -7.542 -3.845 5.169 1.00 91.50 97 VAL A N 1
ATOM 758 C CA . VAL A 1 97 ? -8.304 -4.439 6.272 1.00 91.50 97 VAL A CA 1
ATOM 759 C C . VAL A 1 97 ? -8.030 -5.932 6.321 1.00 91.50 97 VAL A C 1
ATOM 761 O O . VAL A 1 97 ? -7.912 -6.599 5.295 1.00 91.50 97 VAL A O 1
ATOM 764 N N . LYS A 1 98 ? -7.891 -6.465 7.530 1.00 89.00 98 LYS A N 1
ATOM 765 C CA . LYS A 1 98 ? -7.700 -7.897 7.722 1.00 89.00 98 LYS A CA 1
ATOM 766 C C . LYS A 1 98 ? -9.033 -8.632 7.611 1.00 89.00 98 LYS A C 1
ATOM 768 O O . LYS A 1 98 ? -9.969 -8.325 8.349 1.00 89.00 98 LYS A O 1
ATOM 773 N N . ASP A 1 99 ? -9.088 -9.604 6.710 1.00 84.25 99 ASP A N 1
ATOM 774 C CA . ASP A 1 99 ? -10.222 -10.502 6.541 1.00 84.25 99 ASP A CA 1
ATOM 775 C C . ASP A 1 99 ? -10.273 -11.583 7.640 1.00 84.25 99 ASP A C 1
ATOM 777 O O . ASP A 1 99 ? -9.340 -11.770 8.432 1.00 84.25 99 ASP A O 1
ATOM 781 N N . ASP A 1 100 ? -11.368 -12.343 7.667 1.00 80.56 100 ASP A N 1
ATOM 782 C CA . ASP A 1 100 ? -11.575 -13.440 8.624 1.00 80.56 100 ASP A CA 1
ATOM 783 C C . ASP A 1 100 ? -10.550 -14.582 8.472 1.00 80.56 100 ASP A C 1
ATOM 785 O O . ASP A 1 100 ? -10.354 -15.379 9.394 1.00 80.56 100 ASP A O 1
ATOM 789 N N . ASN A 1 101 ? -9.867 -14.665 7.326 1.00 77.50 101 ASN A N 1
ATOM 790 C CA . ASN A 1 101 ? -8.808 -15.640 7.067 1.00 77.50 101 ASN A CA 1
ATOM 791 C C . ASN A 1 101 ? -7.430 -15.148 7.543 1.00 77.50 101 ASN A C 1
ATOM 793 O O . ASN A 1 101 ? -6.437 -15.869 7.414 1.00 77.50 101 ASN A O 1
ATOM 797 N N . GLY A 1 102 ? -7.358 -13.937 8.102 1.00 65.94 102 GLY A N 1
ATOM 798 C CA . GLY A 1 102 ? -6.126 -13.303 8.550 1.00 65.94 102 GLY A CA 1
ATOM 799 C C . GLY A 1 102 ? -5.268 -12.723 7.424 1.00 65.94 102 GLY A C 1
ATOM 800 O O . GLY A 1 102 ? -4.128 -12.332 7.694 1.00 65.94 102 GLY A O 1
ATOM 801 N N . ASN A 1 103 ? -5.789 -12.655 6.199 1.00 67.56 103 ASN A N 1
ATOM 802 C CA . ASN A 1 103 ? -5.155 -11.982 5.074 1.00 67.56 103 ASN A CA 1
ATOM 803 C C . ASN A 1 103 ? -5.539 -10.498 5.098 1.00 67.56 103 ASN A C 1
ATOM 805 O O . ASN A 1 103 ? -6.697 -10.152 5.302 1.00 67.56 103 ASN A O 1
ATOM 809 N N . GLY A 1 104 ? -4.562 -9.612 4.909 1.00 60.47 104 GLY A N 1
ATOM 810 C CA . GLY A 1 104 ? -4.855 -8.216 4.587 1.00 60.47 104 GLY A CA 1
ATOM 811 C C . GLY A 1 104 ? -5.113 -8.097 3.090 1.00 60.47 104 GLY A C 1
ATOM 812 O O . GLY A 1 104 ? -4.270 -8.556 2.313 1.00 60.47 104 GLY A O 1
ATOM 813 N N . GLU A 1 105 ? -6.248 -7.513 2.714 1.00 51.47 105 GLU A N 1
ATOM 814 C CA . GLU A 1 105 ? -6.533 -7.043 1.349 1.00 51.47 105 GLU A CA 1
ATOM 815 C C . GLU A 1 105 ? -6.538 -5.513 1.289 1.00 51.47 105 GLU A C 1
ATOM 817 O O . GLU A 1 105 ? -6.985 -4.874 2.277 1.00 51.47 105 GLU A O 1
#

pLDDT: mean 79.43, std 12.07, range [49.25, 94.44]

Organism: Porphyromonas gingivalis (strain ATCC 33277 / DSM 20709 / CIP 103683 / JCM 12257 / NCTC 11834 / 2561) (NCBI:txid431947)

Sequence (105 aa):
MSKKNQSNRLTTQQKESKGVVGIFGEEAKIHDMTVGEVSHLAVEKLQEEFPLLEFRYKTSIKKEEINEALKKIDPELGQTLFVPNSSIIPDGGIVEVKDDNGNGE

Foldseek 3Di:
DPPPVVVVVVVVVCVVCVHCVVVDDPVVVVVLVVLQVVLVVVQVVCCVVCVVKDKDWAQKDALQNVLVVQCVVPVPGSPDDPDRRDMDGDSNTDMWIQDPVRDTD

Radius of gyration: 19.46 Å; chains: 1; bounding box: 52×43×41 Å